Protein AF-A0A7S2MCQ6-F1 (afdb_monomer_lite)

Structure (mmCIF, N/CA/C/O backbone):
data_AF-A0A7S2MCQ6-F1
#
_entry.id   AF-A0A7S2MCQ6-F1
#
loop_
_atom_site.group_PDB
_atom_site.id
_atom_site.type_symbol
_atom_site.label_atom_id
_atom_site.label_alt_id
_atom_site.label_comp_id
_atom_site.label_asym_id
_atom_site.label_entity_id
_atom_site.label_seq_id
_atom_site.pdbx_PDB_ins_code
_atom_site.Cartn_x
_atom_site.Cartn_y
_atom_site.Cartn_z
_atom_site.occupancy
_atom_site.B_iso_or_equiv
_atom_site.auth_seq_id
_atom_site.auth_comp_id
_atom_site.auth_asym_id
_atom_site.auth_atom_id
_atom_site.pdbx_PDB_model_num
ATOM 1 N N . ASP A 1 1 ? 21.533 21.015 -17.616 1.00 40.34 1 ASP A N 1
ATOM 2 C CA . ASP A 1 1 ? 22.706 20.123 -17.769 1.00 40.34 1 ASP A CA 1
ATOM 3 C C . ASP A 1 1 ? 23.173 19.460 -16.472 1.00 40.34 1 ASP A C 1
ATOM 5 O O . ASP A 1 1 ? 24.353 19.473 -16.156 1.00 40.34 1 ASP A O 1
ATOM 9 N N . PHE A 1 2 ? 22.268 18.807 -15.730 1.00 33.88 2 PHE A N 1
ATOM 10 C CA . PHE A 1 2 ? 22.625 18.058 -14.508 1.00 33.88 2 PHE A CA 1
ATOM 11 C C . PHE A 1 2 ? 23.055 16.604 -14.799 1.00 33.88 2 PHE A C 1
ATOM 13 O O . PHE A 1 2 ? 23.592 15.917 -13.941 1.00 33.88 2 PHE A O 1
ATOM 20 N N . PHE A 1 3 ? 22.859 16.143 -16.040 1.00 37.09 3 PHE A N 1
ATOM 21 C CA . PHE A 1 3 ? 23.192 14.789 -16.499 1.00 37.09 3 PHE A CA 1
ATOM 22 C C . PHE A 1 3 ? 24.592 14.668 -17.128 1.00 37.09 3 PHE A C 1
ATOM 24 O O . PHE A 1 3 ? 24.950 13.603 -17.630 1.00 37.09 3 PHE A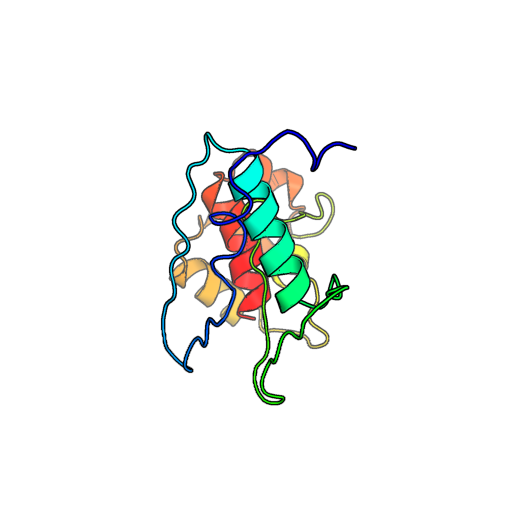 O 1
ATOM 31 N N . ALA A 1 4 ? 25.385 15.746 -17.137 1.00 35.22 4 ALA A N 1
ATOM 32 C CA . ALA A 1 4 ? 26.666 15.789 -17.844 1.00 35.22 4 ALA A CA 1
ATOM 33 C C . ALA A 1 4 ? 27.891 15.426 -16.981 1.00 35.22 4 ALA A C 1
ATOM 35 O O . ALA A 1 4 ? 28.942 15.149 -17.547 1.00 35.22 4 ALA A O 1
ATOM 36 N N . SER A 1 5 ? 27.790 15.384 -15.643 1.00 35.88 5 SER A N 1
ATOM 37 C CA . SER A 1 5 ? 28.967 15.179 -14.771 1.00 35.88 5 SER A CA 1
ATOM 38 C C . SER A 1 5 ? 29.031 13.832 -14.044 1.00 35.88 5 SER A C 1
ATOM 40 O O . SER A 1 5 ? 29.861 13.663 -13.152 1.00 35.88 5 SER A O 1
ATOM 42 N N . ALA A 1 6 ? 28.194 12.859 -14.400 1.00 38.78 6 ALA A N 1
ATOM 43 C CA . ALA A 1 6 ? 28.297 11.509 -13.858 1.00 38.78 6 ALA A CA 1
ATOM 44 C C . ALA A 1 6 ? 28.868 10.574 -14.927 1.00 38.78 6 ALA A C 1
ATOM 46 O O . ALA A 1 6 ? 28.144 10.071 -15.785 1.00 38.78 6 ALA A O 1
ATOM 47 N N . GLY A 1 7 ? 30.170 10.295 -14.841 1.00 35.59 7 GLY A N 1
ATOM 48 C CA . GLY A 1 7 ? 30.837 9.179 -15.524 1.00 35.59 7 GLY A CA 1
ATOM 49 C C . GLY A 1 7 ? 30.381 7.800 -15.020 1.00 35.59 7 GLY A C 1
ATOM 50 O O . GLY A 1 7 ? 31.206 6.924 -14.816 1.00 35.59 7 GLY A O 1
ATOM 51 N N . ARG A 1 8 ? 29.077 7.631 -14.770 1.00 44.34 8 ARG A N 1
ATOM 52 C CA . ARG A 1 8 ? 28.394 6.401 -14.338 1.00 44.34 8 ARG A CA 1
ATOM 53 C C . ARG A 1 8 ? 27.029 6.282 -15.028 1.00 44.34 8 ARG A C 1
ATOM 55 O O . ARG A 1 8 ? 26.019 5.979 -14.405 1.00 44.34 8 ARG A O 1
ATOM 62 N N . LYS A 1 9 ? 26.981 6.570 -16.335 1.00 43.31 9 LYS A N 1
ATOM 63 C CA . LYS A 1 9 ? 25.793 6.292 -17.164 1.00 43.31 9 LYS A CA 1
ATOM 64 C C . LYS A 1 9 ? 25.490 4.791 -17.263 1.00 43.31 9 LYS A C 1
ATOM 66 O O . LYS A 1 9 ? 24.351 4.438 -17.530 1.00 43.31 9 LYS A O 1
ATOM 71 N N . GLU A 1 10 ? 26.484 3.937 -17.030 1.00 41.81 10 GLU A N 1
ATOM 72 C CA . GLU A 1 10 ? 26.380 2.486 -17.220 1.00 41.81 10 GLU A CA 1
ATOM 73 C C . GLU A 1 10 ? 25.740 1.772 -16.015 1.00 41.81 10 GLU A C 1
ATOM 75 O O . GLU A 1 10 ? 24.974 0.835 -16.207 1.00 41.81 10 GLU A O 1
ATOM 80 N N . ASP A 1 11 ? 25.917 2.284 -14.792 1.00 42.72 11 ASP A N 1
ATOM 81 C CA . ASP A 1 11 ? 25.338 1.670 -13.583 1.00 42.72 11 ASP A CA 1
ATOM 82 C C . ASP A 1 11 ? 23.893 2.113 -13.301 1.00 42.72 11 ASP A C 1
ATOM 84 O O . ASP A 1 11 ? 23.190 1.498 -12.501 1.00 42.72 11 ASP A O 1
ATOM 88 N N . PHE A 1 12 ? 23.437 3.203 -13.929 1.00 45.59 12 PHE A N 1
ATOM 89 C CA . PHE A 1 12 ? 22.151 3.834 -13.607 1.00 45.59 12 PHE A CA 1
ATOM 90 C C . PHE A 1 12 ? 20.937 3.142 -14.240 1.00 45.59 12 PHE A C 1
ATOM 92 O O . PHE A 1 12 ? 19.809 3.333 -13.792 1.00 45.59 12 PHE A O 1
ATOM 99 N N . PHE A 1 13 ? 21.172 2.343 -15.280 1.00 43.44 13 PHE A N 1
ATOM 100 C CA . PHE A 1 13 ? 20.138 1.739 -16.117 1.00 43.44 13 PHE A CA 1
ATOM 101 C C . PHE A 1 13 ? 20.344 0.237 -16.319 1.00 43.44 13 PHE A C 1
ATOM 103 O O . PHE A 1 13 ? 19.850 -0.313 -17.289 1.00 43.44 13 PHE A O 1
ATOM 110 N N . ALA A 1 14 ? 20.978 -0.482 -15.389 1.00 44.12 14 ALA A N 1
ATOM 111 C CA . ALA A 1 14 ? 20.993 -1.951 -15.436 1.00 44.12 14 ALA A CA 1
ATOM 112 C C . ALA A 1 14 ? 19.602 -2.603 -15.207 1.00 44.12 14 ALA A C 1
ATOM 114 O O . ALA A 1 14 ? 19.507 -3.810 -15.026 1.00 44.12 14 ALA A O 1
ATOM 115 N N . ILE A 1 15 ? 18.512 -1.829 -15.273 1.00 48.38 15 ILE A N 1
ATOM 116 C CA . ILE A 1 15 ? 17.159 -2.313 -15.593 1.00 48.38 15 ILE A CA 1
ATOM 117 C C . ILE A 1 15 ? 16.966 -2.248 -17.127 1.00 48.38 15 ILE A C 1
ATOM 119 O O . ILE A 1 15 ? 15.950 -1.770 -17.621 1.00 48.38 15 ILE A O 1
ATOM 123 N N . LEU A 1 16 ? 17.994 -2.616 -17.901 1.00 48.88 16 LEU A N 1
ATOM 124 C CA . LEU A 1 16 ? 18.013 -2.487 -19.367 1.00 48.88 16 LEU A CA 1
ATOM 125 C C . LEU A 1 16 ? 17.462 -3.724 -20.089 1.00 48.88 16 LEU A C 1
ATOM 127 O O . LEU A 1 16 ? 17.194 -3.640 -21.280 1.00 48.88 16 LEU A O 1
ATOM 131 N N . ASP A 1 17 ? 17.240 -4.830 -19.378 1.00 55.47 17 ASP A N 1
ATOM 132 C CA . ASP A 1 17 ? 16.499 -6.000 -19.867 1.00 55.47 17 ASP A CA 1
ATOM 133 C C . ASP A 1 17 ? 16.114 -6.884 -18.666 1.00 55.47 17 ASP A C 1
ATOM 135 O O . ASP A 1 17 ? 16.693 -7.940 -18.415 1.00 55.47 17 ASP A O 1
ATOM 139 N N . ALA A 1 18 ? 15.235 -6.370 -17.802 1.00 68.00 18 ALA A N 1
ATOM 140 C CA . ALA A 1 18 ? 14.821 -7.072 -16.589 1.00 68.00 18 ALA A CA 1
ATOM 141 C C . ALA A 1 18 ? 13.399 -7.615 -16.758 1.00 68.00 18 ALA A C 1
ATOM 143 O O . ALA A 1 18 ? 12.434 -6.853 -16.791 1.00 68.00 18 ALA A O 1
ATOM 144 N N . SER A 1 19 ? 13.268 -8.939 -16.831 1.00 79.69 19 SER A N 1
ATOM 145 C CA . SER A 1 19 ? 11.989 -9.638 -16.706 1.00 79.69 19 SER A CA 1
ATOM 146 C C . SER A 1 19 ? 11.851 -10.194 -15.293 1.00 79.69 19 SER A C 1
ATOM 148 O O . SER A 1 19 ? 12.701 -10.966 -14.850 1.00 79.69 19 SER A O 1
ATOM 150 N N . ILE A 1 20 ? 10.777 -9.827 -14.599 1.00 84.38 20 ILE A N 1
ATOM 151 C CA . ILE A 1 20 ? 10.411 -10.415 -13.307 1.00 84.38 20 ILE A CA 1
ATOM 152 C C . ILE A 1 20 ? 9.294 -11.417 -13.586 1.00 84.38 20 ILE A C 1
ATOM 154 O O . ILE A 1 20 ? 8.233 -11.034 -14.083 1.00 84.38 20 ILE A O 1
ATOM 158 N N . GLU A 1 21 ? 9.534 -12.700 -13.320 1.00 86.38 21 GLU A N 1
ATOM 159 C CA . GLU A 1 21 ? 8.504 -13.719 -13.535 1.00 86.38 21 GLU A CA 1
ATOM 160 C C . GLU A 1 21 ? 7.419 -13.638 -12.453 1.00 86.38 21 GLU A C 1
ATOM 162 O O . GLU A 1 21 ? 7.663 -13.220 -11.318 1.00 86.38 21 GLU A O 1
ATOM 167 N N . LEU A 1 22 ? 6.205 -14.079 -12.789 1.00 83.88 22 LEU A N 1
ATOM 168 C CA . LEU A 1 22 ? 5.107 -14.132 -11.828 1.00 83.88 22 LEU A CA 1
ATOM 169 C C . LEU A 1 22 ? 5.486 -14.998 -10.619 1.00 83.88 22 LEU A C 1
ATOM 171 O O . LEU A 1 22 ? 5.932 -16.134 -10.762 1.00 83.88 22 LEU A O 1
ATOM 175 N N . GLY A 1 23 ? 5.284 -14.448 -9.422 1.00 84.44 23 GLY A N 1
ATOM 176 C CA . GLY A 1 23 ? 5.622 -15.104 -8.158 1.00 84.44 23 GLY A CA 1
ATOM 177 C C . GLY A 1 23 ? 7.080 -14.941 -7.720 1.00 84.44 23 GLY A C 1
ATOM 178 O O . GLY A 1 23 ? 7.409 -15.341 -6.603 1.00 84.44 23 GLY A O 1
ATOM 179 N N . GLN A 1 24 ? 7.950 -14.336 -8.535 1.00 87.62 24 GLN A N 1
ATOM 180 C CA . GLN A 1 24 ? 9.304 -14.009 -8.095 1.00 87.62 24 GLN A CA 1
ATOM 181 C C . GLN A 1 24 ? 9.311 -12.782 -7.181 1.00 87.62 24 GLN A C 1
ATOM 183 O O . GLN A 1 24 ? 8.679 -11.763 -7.457 1.00 87.62 24 GLN A O 1
ATOM 188 N N . LEU A 1 25 ? 10.095 -12.871 -6.106 1.00 86.38 25 LEU A N 1
ATOM 189 C CA . LEU 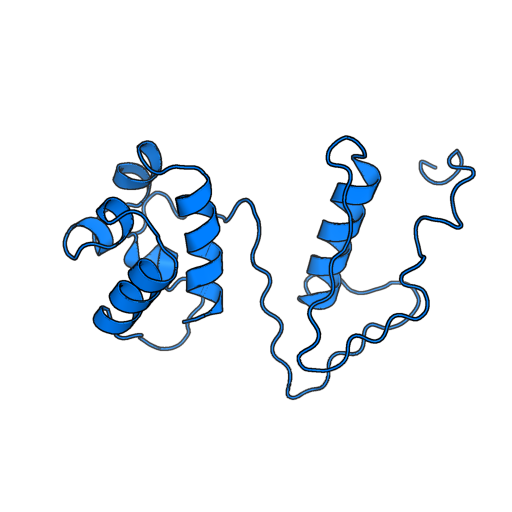A 1 25 ? 10.435 -11.727 -5.271 1.00 86.38 25 LEU A CA 1
ATOM 190 C C . LEU A 1 25 ? 11.752 -11.131 -5.767 1.00 86.38 25 LEU A C 1
ATOM 192 O O . LEU A 1 25 ? 12.799 -11.775 -5.698 1.00 86.38 25 LEU A O 1
ATOM 196 N N . TYR A 1 26 ? 11.692 -9.896 -6.258 1.00 84.44 26 TYR A N 1
ATOM 197 C CA . TYR A 1 26 ? 12.851 -9.178 -6.771 1.00 84.44 26 TYR A CA 1
ATOM 198 C C . TYR A 1 26 ? 13.232 -8.034 -5.828 1.00 84.44 26 TYR A C 1
ATOM 200 O O . TYR A 1 26 ? 12.424 -7.151 -5.545 1.00 84.44 26 TYR A O 1
ATOM 208 N N . GLY A 1 27 ? 14.465 -8.062 -5.321 1.00 83.56 27 GLY A N 1
ATOM 209 C CA . GLY A 1 27 ? 14.999 -7.038 -4.426 1.00 83.56 27 GLY A CA 1
ATOM 210 C C . GLY A 1 27 ? 15.914 -6.068 -5.165 1.00 83.56 27 GLY A C 1
ATOM 211 O O . GLY A 1 27 ? 16.868 -6.492 -5.813 1.00 83.56 27 GLY A O 1
ATOM 212 N N . LEU A 1 28 ? 15.664 -4.768 -5.017 1.00 81.88 28 LEU A N 1
ATOM 213 C CA . LEU A 1 28 ? 16.555 -3.712 -5.493 1.00 81.88 28 LEU A CA 1
ATOM 214 C C . LEU A 1 28 ? 17.405 -3.204 -4.322 1.00 81.88 28 LEU A C 1
ATOM 216 O O . LEU A 1 28 ? 16.860 -2.559 -3.425 1.00 81.88 28 LEU A O 1
ATOM 220 N N . PRO A 1 29 ? 18.719 -3.487 -4.285 1.00 77.31 29 PRO A N 1
ATOM 221 C CA . PRO A 1 29 ? 19.572 -2.990 -3.218 1.00 77.31 29 PRO A CA 1
ATOM 222 C C . PRO A 1 29 ? 19.724 -1.472 -3.340 1.00 77.31 29 PRO A C 1
ATOM 224 O O . PRO A 1 29 ? 20.260 -0.956 -4.325 1.00 77.31 29 PRO A O 1
ATOM 227 N N . VAL A 1 30 ? 19.268 -0.760 -2.314 1.00 74.50 30 VAL A N 1
ATOM 228 C CA . VAL A 1 30 ? 19.387 0.697 -2.205 1.00 74.50 30 VAL A CA 1
ATOM 229 C C . VAL A 1 30 ? 20.373 1.009 -1.108 1.00 74.50 30 VAL A C 1
ATOM 231 O O . VAL A 1 30 ? 20.268 0.481 -0.004 1.00 74.50 30 VAL A O 1
ATOM 234 N N . ASP A 1 31 ? 21.317 1.884 -1.418 1.00 76.56 31 ASP A N 1
ATOM 235 C CA . ASP A 1 31 ? 22.077 2.566 -0.388 1.00 76.56 31 ASP A CA 1
ATOM 236 C C . ASP A 1 31 ? 21.329 3.863 -0.068 1.00 76.56 31 ASP A C 1
ATOM 238 O O . ASP A 1 31 ? 21.259 4.751 -0.919 1.00 76.56 31 ASP A O 1
ATOM 242 N N . ASP A 1 32 ? 20.741 3.957 1.129 1.00 71.75 32 ASP A N 1
ATOM 243 C CA . ASP A 1 32 ? 20.002 5.144 1.587 1.00 71.75 32 ASP A CA 1
ATOM 244 C C . ASP A 1 32 ? 20.903 6.403 1.626 1.00 71.75 32 ASP A C 1
ATOM 246 O O . ASP A 1 32 ? 20.392 7.525 1.656 1.00 71.75 32 ASP A O 1
ATOM 250 N N . ALA A 1 33 ? 22.236 6.246 1.586 1.00 75.75 33 ALA A N 1
ATOM 251 C CA . ALA A 1 33 ? 23.186 7.353 1.469 1.00 75.75 33 ALA A CA 1
ATOM 252 C C . ALA A 1 33 ? 23.368 7.869 0.027 1.00 75.75 33 ALA A C 1
ATOM 254 O O . ALA A 1 33 ? 23.931 8.952 -0.160 1.00 75.75 33 ALA A O 1
ATOM 255 N N . ASP A 1 34 ? 22.905 7.131 -0.988 1.00 77.12 34 ASP A N 1
ATOM 256 C CA . ASP A 1 34 ? 22.963 7.533 -2.394 1.00 77.12 34 ASP A CA 1
ATOM 257 C C . ASP A 1 34 ? 21.600 8.097 -2.846 1.00 77.12 34 ASP A C 1
ATOM 259 O O . ASP A 1 34 ? 20.707 7.344 -3.260 1.00 77.12 34 ASP A O 1
ATOM 263 N N . PRO A 1 35 ? 21.412 9.431 -2.814 1.00 72.56 35 PRO A N 1
ATOM 264 C CA . PRO A 1 35 ? 20.128 10.051 -3.136 1.00 72.56 35 PRO A CA 1
ATOM 265 C C . PRO A 1 35 ? 19.689 9.760 -4.572 1.00 72.56 35 PRO A C 1
ATOM 267 O O . PRO A 1 35 ? 18.494 9.761 -4.866 1.00 72.56 35 PRO A O 1
ATOM 270 N N . VAL A 1 36 ? 20.632 9.486 -5.476 1.00 74.94 36 VAL A N 1
ATOM 271 C CA . VAL A 1 36 ? 20.307 9.233 -6.877 1.00 74.94 36 VAL A CA 1
ATOM 272 C C . VAL A 1 36 ? 19.652 7.852 -7.027 1.00 74.94 36 VAL A C 1
ATOM 274 O O . VAL A 1 36 ? 18.699 7.711 -7.794 1.00 74.94 36 VAL A O 1
ATOM 277 N N . LYS A 1 37 ? 20.090 6.846 -6.255 1.00 73.12 37 LYS A N 1
ATOM 278 C CA . LYS A 1 37 ? 19.465 5.509 -6.237 1.00 73.12 37 LYS A CA 1
ATOM 279 C C . LYS A 1 37 ? 18.071 5.525 -5.616 1.00 73.12 37 LYS A C 1
ATOM 281 O O . LYS A 1 37 ? 17.157 4.905 -6.160 1.00 73.12 37 LYS A O 1
ATOM 286 N N . VAL A 1 38 ? 17.889 6.278 -4.529 1.00 73.50 38 VAL A N 1
ATOM 287 C CA . VAL A 1 38 ? 16.574 6.463 -3.888 1.00 73.50 38 VAL A CA 1
ATOM 288 C C . VAL A 1 38 ? 15.574 7.083 -4.872 1.00 73.50 38 VAL A C 1
ATOM 290 O O . VAL A 1 38 ? 14.450 6.596 -5.010 1.00 73.50 38 VAL A O 1
ATOM 293 N N . ILE A 1 39 ? 15.997 8.110 -5.619 1.00 77.50 39 ILE A N 1
ATOM 294 C CA . ILE A 1 39 ? 15.177 8.728 -6.673 1.00 77.50 39 ILE A CA 1
ATOM 295 C C . ILE A 1 39 ? 14.865 7.722 -7.788 1.00 77.50 39 ILE A C 1
ATOM 297 O O . ILE A 1 39 ? 13.724 7.657 -8.244 1.00 77.50 39 ILE A O 1
ATOM 301 N N . GLY A 1 40 ? 15.847 6.919 -8.208 1.00 83.12 40 GLY A N 1
ATOM 302 C CA . GLY A 1 40 ? 15.666 5.907 -9.253 1.00 83.12 40 GLY A CA 1
ATOM 303 C C . GLY A 1 40 ? 14.548 4.910 -8.939 1.00 83.12 40 GLY A C 1
ATOM 304 O O . GLY A 1 40 ? 13.727 4.614 -9.804 1.00 83.12 40 GLY A O 1
ATOM 305 N N . ILE A 1 41 ? 14.451 4.457 -7.688 1.00 83.69 41 ILE A N 1
ATOM 306 C CA . ILE A 1 41 ? 13.406 3.512 -7.265 1.00 83.69 41 ILE A CA 1
ATOM 307 C C . ILE A 1 41 ? 12.036 4.166 -7.198 1.00 83.69 41 ILE A C 1
ATOM 309 O O . ILE A 1 41 ? 11.061 3.566 -7.641 1.00 83.69 41 ILE A O 1
ATOM 313 N N . SER A 1 42 ? 11.951 5.407 -6.717 1.00 82.94 42 SER A N 1
ATOM 314 C CA . SER A 1 42 ? 10.686 6.144 -6.768 1.00 82.94 42 SER A CA 1
ATOM 315 C C . SER A 1 42 ? 10.200 6.305 -8.211 1.00 82.94 42 SER A C 1
ATOM 317 O O . SER A 1 42 ? 9.019 6.109 -8.472 1.00 82.94 42 SER A O 1
ATOM 319 N N . ILE A 1 43 ? 11.100 6.609 -9.154 1.00 86.94 43 ILE A N 1
ATOM 320 C CA . ILE A 1 43 ? 10.755 6.703 -10.580 1.00 86.94 43 ILE A CA 1
ATOM 321 C C . ILE A 1 43 ? 10.300 5.346 -11.124 1.00 86.94 43 ILE A C 1
ATOM 323 O O . ILE A 1 43 ? 9.336 5.299 -11.882 1.00 86.94 43 ILE A O 1
ATOM 327 N N . LEU A 1 44 ? 10.960 4.249 -10.745 1.00 87.12 44 LEU A N 1
ATOM 328 C CA . LEU A 1 44 ? 10.552 2.909 -11.161 1.00 87.12 44 LEU A CA 1
ATOM 329 C C . LEU A 1 44 ? 9.144 2.566 -10.658 1.00 87.12 44 LEU A C 1
ATOM 331 O O . LEU A 1 44 ? 8.325 2.098 -11.444 1.00 87.12 44 LEU A O 1
ATOM 335 N N . CYS A 1 45 ? 8.841 2.836 -9.387 1.00 88.69 45 CYS A N 1
ATOM 336 C CA . CYS A 1 45 ? 7.499 2.646 -8.836 1.00 88.69 45 CYS A CA 1
ATOM 337 C C . CYS A 1 45 ? 6.458 3.498 -9.573 1.00 88.69 45 CYS A C 1
ATOM 339 O O . CYS A 1 45 ? 5.386 2.993 -9.893 1.00 88.69 45 CYS A O 1
ATOM 341 N N . ASP A 1 46 ? 6.784 4.754 -9.898 1.00 89.69 46 ASP A N 1
ATOM 342 C CA . ASP A 1 46 ? 5.900 5.632 -10.670 1.00 89.69 46 ASP A CA 1
ATOM 343 C C . ASP A 1 46 ? 5.656 5.098 -12.093 1.00 89.69 46 ASP A C 1
ATOM 345 O O . ASP A 1 46 ? 4.542 5.199 -12.605 1.00 89.69 46 ASP A O 1
ATOM 349 N N . LEU A 1 47 ? 6.679 4.530 -12.740 1.00 90.50 47 LEU A N 1
ATOM 350 C CA . LEU A 1 47 ? 6.554 3.908 -14.062 1.00 90.50 47 LEU A CA 1
ATOM 351 C C . LEU A 1 47 ? 5.694 2.639 -14.007 1.00 90.50 47 LEU A C 1
ATOM 353 O O . LEU A 1 47 ? 4.804 2.470 -14.836 1.00 90.50 47 LEU A O 1
ATOM 357 N N . LEU A 1 48 ? 5.934 1.763 -13.026 1.00 90.62 48 LEU A N 1
ATOM 358 C CA . LEU A 1 48 ? 5.167 0.526 -12.842 1.00 90.62 48 LEU A CA 1
ATOM 359 C C . LEU A 1 48 ? 3.707 0.812 -12.468 1.00 90.62 48 LEU A C 1
ATOM 361 O O . LEU A 1 48 ? 2.804 0.162 -12.982 1.00 90.62 48 LEU A O 1
ATOM 365 N N . GLY A 1 49 ? 3.469 1.803 -11.608 1.00 89.81 49 GLY A N 1
ATOM 366 C CA . GLY A 1 49 ? 2.129 2.238 -11.213 1.00 89.81 49 GLY A CA 1
ATOM 367 C C . GLY A 1 49 ? 1.411 3.098 -12.259 1.00 89.81 49 GLY A C 1
ATOM 368 O O . GLY A 1 49 ? 0.299 3.549 -12.003 1.00 89.81 49 GLY A O 1
ATOM 369 N N . GLY A 1 50 ? 2.035 3.378 -13.410 1.00 89.75 50 GLY A N 1
ATOM 370 C CA . GLY A 1 50 ? 1.439 4.192 -14.475 1.00 89.75 50 GLY A CA 1
ATOM 371 C C . GLY A 1 50 ? 1.285 5.682 -14.141 1.00 89.75 50 GLY A C 1
ATOM 372 O O . GLY A 1 50 ? 0.594 6.402 -14.858 1.00 89.75 50 GLY A O 1
ATOM 373 N N . LEU A 1 51 ? 1.935 6.170 -13.079 1.00 89.38 51 LEU A N 1
ATOM 374 C CA . LEU A 1 51 ? 1.980 7.593 -12.719 1.00 89.38 51 LEU A CA 1
ATOM 375 C C . LEU A 1 51 ? 2.937 8.386 -13.620 1.00 89.38 51 LEU A C 1
ATOM 377 O O . LEU A 1 51 ? 2.834 9.611 -13.727 1.00 89.38 51 LEU A O 1
ATOM 381 N N . ARG A 1 52 ? 3.882 7.698 -14.270 1.00 90.69 52 ARG A N 1
ATOM 382 C CA . ARG A 1 52 ? 4.791 8.260 -15.275 1.00 90.69 52 ARG A CA 1
ATOM 383 C C . ARG A 1 52 ? 4.869 7.362 -16.499 1.00 90.69 52 ARG A C 1
ATOM 385 O O . ARG A 1 52 ? 4.708 6.151 -16.407 1.00 90.69 52 ARG A O 1
ATOM 392 N N . PHE A 1 53 ? 5.215 7.968 -17.632 1.00 88.81 53 PHE A N 1
ATOM 393 C CA . PHE A 1 53 ? 5.454 7.266 -18.891 1.00 88.81 53 PHE A CA 1
ATOM 394 C C . PHE A 1 53 ? 6.921 7.401 -19.314 1.00 88.81 53 PHE A C 1
ATOM 396 O O . PHE A 1 53 ? 7.495 8.489 -19.173 1.00 88.81 53 PHE A O 1
ATOM 403 N N . PRO A 1 54 ? 7.549 6.328 -19.827 1.00 88.31 54 PRO A N 1
ATOM 404 C CA . PRO A 1 54 ? 8.920 6.398 -20.309 1.00 88.31 54 PRO A CA 1
ATOM 405 C C . PRO A 1 54 ? 8.998 7.240 -21.590 1.00 88.31 54 PRO A C 1
ATOM 407 O O . PRO A 1 54 ? 8.159 7.124 -22.479 1.00 88.31 54 PRO A O 1
ATOM 410 N N . LEU A 1 55 ? 10.039 8.072 -21.707 1.00 88.19 55 LEU A N 1
ATOM 411 C CA . LEU A 1 55 ? 10.341 8.800 -22.950 1.00 88.19 55 LEU A CA 1
ATOM 412 C C . LEU A 1 55 ? 11.019 7.899 -23.998 1.00 88.19 55 LEU A C 1
ATOM 414 O O . LEU A 1 55 ? 10.898 8.138 -25.198 1.00 88.19 55 LEU A O 1
ATOM 418 N N . HIS A 1 56 ? 11.738 6.870 -23.540 1.00 85.50 56 HIS A N 1
ATOM 419 C CA . HIS A 1 56 ? 12.436 5.881 -24.358 1.00 85.50 56 HIS A CA 1
ATOM 420 C C . HIS A 1 56 ? 12.246 4.486 -23.753 1.00 85.50 56 HIS A C 1
ATOM 422 O O . HIS A 1 56 ? 12.285 4.340 -22.532 1.00 85.50 56 HIS A O 1
ATOM 428 N N . GLY A 1 57 ? 12.091 3.467 -24.603 1.00 85.31 57 GLY A N 1
ATOM 429 C CA . GLY A 1 57 ? 11.789 2.100 -24.169 1.00 85.31 57 GLY A CA 1
ATOM 430 C C . GLY A 1 57 ? 10.311 1.898 -23.833 1.00 85.31 57 GLY A C 1
ATOM 431 O O . GLY A 1 57 ? 9.476 2.761 -24.106 1.00 85.31 57 GLY A O 1
ATOM 432 N N . VAL A 1 58 ? 9.984 0.732 -23.274 1.00 87.00 58 VAL A N 1
ATOM 433 C CA . VAL A 1 58 ? 8.612 0.374 -22.892 1.00 87.00 58 VAL A CA 1
ATOM 434 C C . VAL A 1 58 ? 8.634 -0.362 -21.553 1.00 87.00 58 VAL A C 1
ATOM 436 O O . VAL A 1 58 ? 9.574 -1.099 -21.268 1.00 87.00 58 VAL A O 1
ATOM 439 N N . VAL A 1 59 ? 7.581 -0.191 -20.755 1.00 88.88 59 VAL A N 1
ATOM 440 C CA . VAL A 1 59 ? 7.307 -1.019 -19.574 1.00 88.88 59 VAL A CA 1
ATOM 441 C C . VAL A 1 59 ? 6.117 -1.906 -19.920 1.00 88.88 59 VAL A C 1
ATOM 443 O O . VAL A 1 59 ? 5.062 -1.394 -20.293 1.00 88.88 59 VAL A O 1
ATOM 446 N N . LEU A 1 60 ? 6.295 -3.227 -19.853 1.00 90.06 60 LEU A N 1
ATOM 447 C CA . LEU A 1 60 ? 5.237 -4.197 -20.139 1.00 90.06 60 LEU A CA 1
ATOM 448 C C . LEU A 1 60 ? 4.728 -4.802 -18.837 1.00 90.06 60 LEU A C 1
ATOM 450 O O . LEU A 1 60 ? 5.486 -5.425 -18.098 1.00 90.06 60 LEU A O 1
ATOM 454 N N . ILE A 1 61 ? 3.431 -4.650 -18.598 1.00 89.94 61 ILE A N 1
ATOM 455 C CA . ILE A 1 61 ? 2.721 -5.257 -17.475 1.00 89.94 61 ILE A CA 1
ATOM 456 C C . ILE A 1 61 ? 1.615 -6.111 -18.092 1.00 89.94 61 ILE A C 1
ATOM 458 O O . ILE A 1 61 ? 0.817 -5.580 -18.871 1.00 89.94 61 ILE A O 1
ATOM 462 N N . PRO A 1 62 ? 1.584 -7.433 -17.844 1.00 88.69 62 PRO A N 1
ATOM 463 C CA . PRO A 1 62 ? 0.542 -8.280 -18.402 1.00 88.69 62 PRO A CA 1
ATOM 464 C C . PRO A 1 62 ? -0.848 -7.771 -17.990 1.00 88.69 62 PRO A C 1
ATOM 466 O O . PRO A 1 62 ? -1.029 -7.370 -16.844 1.00 88.69 62 PRO A O 1
ATOM 469 N N . PRO A 1 63 ? -1.859 -7.829 -18.873 1.00 88.00 63 PRO A N 1
ATOM 470 C CA . PRO A 1 63 ? -3.160 -7.192 -18.636 1.00 88.00 63 PRO A CA 1
ATOM 471 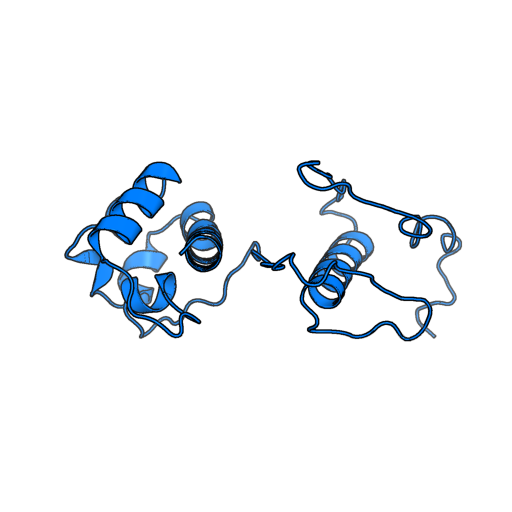C C . PRO A 1 63 ? -3.954 -7.787 -17.463 1.00 88.00 63 PRO A C 1
ATOM 473 O O . PRO A 1 63 ? -4.933 -7.200 -17.027 1.00 88.00 63 PRO A O 1
ATOM 476 N N . HIS A 1 64 ? -3.560 -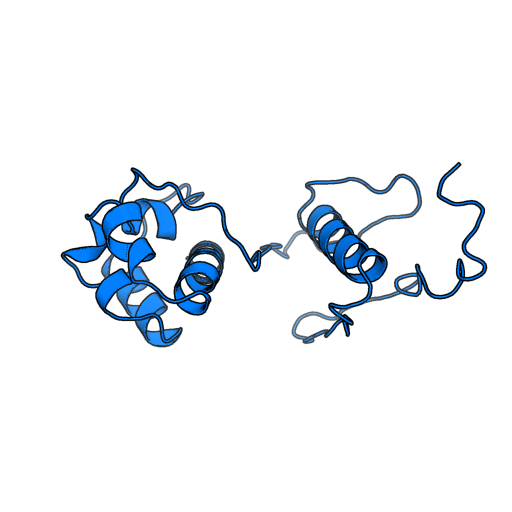8.965 -16.976 1.00 88.81 64 HIS A N 1
ATOM 477 C CA . HIS A 1 64 ? -4.166 -9.639 -15.827 1.00 88.81 64 HIS A CA 1
ATOM 478 C C . HIS A 1 64 ? -3.427 -9.358 -14.509 1.00 88.81 64 HIS A C 1
ATOM 480 O O . HIS A 1 64 ? -3.791 -9.920 -13.478 1.00 88.81 64 HIS A O 1
ATOM 486 N N . VAL A 1 65 ? -2.360 -8.556 -14.540 1.00 89.38 65 VAL A N 1
ATOM 487 C CA . VAL A 1 65 ? -1.561 -8.207 -13.364 1.00 89.38 65 VAL A CA 1
ATOM 488 C C . VAL A 1 65 ? -1.967 -6.822 -12.890 1.00 89.38 65 VAL A C 1
ATOM 490 O O . VAL A 1 65 ? -1.840 -5.844 -13.623 1.00 89.38 65 VAL A O 1
ATOM 493 N N . ASN A 1 66 ? -2.396 -6.746 -11.635 1.00 87.69 66 ASN A N 1
ATOM 494 C CA . ASN A 1 66 ? -2.609 -5.481 -10.949 1.00 87.69 66 ASN A CA 1
ATOM 495 C C . ASN A 1 66 ? -1.315 -5.062 -10.257 1.00 87.69 66 ASN A C 1
ATOM 497 O O . ASN A 1 66 ? -0.666 -5.867 -9.586 1.00 87.69 66 ASN A O 1
ATOM 501 N N . VAL A 1 67 ? -0.945 -3.796 -10.418 1.00 89.94 67 VAL A N 1
ATOM 502 C CA . VAL A 1 67 ? 0.243 -3.224 -9.785 1.00 89.94 67 VAL A CA 1
ATOM 503 C C . VAL A 1 67 ? -0.209 -2.345 -8.639 1.00 89.94 67 VAL A C 1
ATOM 505 O O . VAL A 1 67 ? -0.915 -1.361 -8.842 1.00 89.94 67 VAL A O 1
ATOM 508 N N . MET A 1 68 ? 0.234 -2.687 -7.437 1.00 90.12 68 MET A N 1
ATOM 509 C CA . MET A 1 68 ? -0.009 -1.899 -6.238 1.00 90.12 68 MET A CA 1
ATOM 510 C C . MET A 1 68 ? 1.322 -1.374 -5.716 1.00 90.12 68 MET A C 1
ATOM 512 O O . MET A 1 68 ? 2.265 -2.132 -5.489 1.00 90.12 68 MET A O 1
ATOM 516 N N . VAL A 1 69 ? 1.401 -0.058 -5.534 1.00 89.44 69 VAL A N 1
ATOM 517 C CA . VAL A 1 69 ? 2.592 0.608 -5.004 1.00 89.44 69 VAL A CA 1
ATOM 518 C C . VAL A 1 69 ? 2.356 0.922 -3.533 1.00 89.44 69 VAL A C 1
ATOM 520 O O . VAL A 1 69 ? 1.468 1.698 -3.191 1.00 89.44 69 VAL A O 1
ATOM 523 N N . VAL A 1 70 ? 3.182 0.341 -2.664 1.00 89.69 70 VAL A N 1
ATOM 524 C CA . VAL A 1 70 ? 3.136 0.556 -1.211 1.00 89.69 70 VAL A CA 1
ATOM 525 C C . VAL A 1 70 ? 4.270 1.510 -0.816 1.00 89.69 70 VAL A C 1
ATOM 527 O O . VAL A 1 70 ? 5.418 1.078 -0.681 1.00 89.69 70 VAL A O 1
ATOM 530 N N . PRO A 1 71 ? 4.012 2.823 -0.663 1.00 85.25 71 PRO A N 1
ATOM 531 C CA . PRO A 1 71 ? 5.050 3.778 -0.293 1.00 85.25 71 PRO A CA 1
ATOM 532 C C . PRO A 1 71 ? 5.483 3.608 1.167 1.00 85.25 71 PRO A C 1
ATOM 534 O O . PRO A 1 71 ? 4.663 3.389 2.055 1.00 85.25 71 PRO A O 1
ATOM 537 N N . ARG A 1 72 ? 6.775 3.833 1.436 1.00 81.25 72 ARG A N 1
ATOM 538 C CA . ARG A 1 72 ? 7.336 3.861 2.803 1.00 81.25 72 ARG A CA 1
ATOM 539 C C . ARG A 1 72 ? 6.689 4.937 3.684 1.00 81.25 72 ARG A C 1
ATOM 541 O O . ARG A 1 72 ? 6.523 4.736 4.877 1.00 81.25 72 ARG A O 1
ATOM 548 N N . ASN A 1 73 ? 6.333 6.078 3.095 1.00 84.88 73 ASN A N 1
ATOM 549 C CA . ASN A 1 73 ? 5.663 7.183 3.777 1.00 84.88 73 ASN A CA 1
ATOM 550 C C . ASN A 1 73 ? 4.301 7.425 3.117 1.00 84.88 73 ASN A C 1
ATOM 552 O O . ASN A 1 73 ? 4.217 8.228 2.185 1.00 84.88 73 ASN A O 1
ATOM 556 N N . PRO A 1 74 ? 3.243 6.718 3.539 1.00 88.69 74 PRO A N 1
ATOM 557 C CA . PRO A 1 74 ? 1.931 6.931 2.959 1.00 88.69 74 PRO A CA 1
ATOM 558 C C . PRO A 1 74 ? 1.351 8.286 3.341 1.00 88.69 74 PRO A C 1
ATOM 560 O O . PRO A 1 74 ? 1.510 8.762 4.465 1.00 88.69 74 PRO A O 1
ATOM 563 N N . GLY A 1 75 ? 0.610 8.873 2.401 1.00 88.56 75 GLY A N 1
ATOM 564 C CA . GLY A 1 75 ? -0.268 9.997 2.690 1.00 88.56 75 GLY A CA 1
ATOM 565 C C . GLY A 1 75 ? -1.369 9.554 3.652 1.00 88.56 75 GLY A C 1
ATOM 566 O O . GLY A 1 75 ? -2.144 8.645 3.343 1.00 88.56 75 GLY A O 1
ATOM 567 N N . ILE A 1 76 ? -1.416 10.185 4.819 1.00 91.12 76 ILE A N 1
ATOM 568 C CA . ILE A 1 76 ? -2.447 9.974 5.829 1.00 91.12 76 ILE A CA 1
ATOM 569 C C . ILE A 1 76 ? -3.404 11.160 5.785 1.00 91.12 76 ILE A C 1
ATOM 571 O O . ILE A 1 76 ? -2.988 12.315 5.868 1.00 91.12 76 ILE A O 1
ATOM 575 N N . LEU A 1 77 ? -4.693 10.864 5.694 1.00 92.38 77 LEU A N 1
ATOM 576 C CA . LEU A 1 77 ? -5.763 11.841 5.800 1.00 92.38 77 LEU A CA 1
ATOM 577 C C . LEU A 1 77 ? -6.025 12.098 7.287 1.00 92.38 77 LEU A C 1
ATOM 579 O O . LEU A 1 77 ? -6.794 11.385 7.923 1.00 92.38 77 LEU A O 1
ATOM 583 N N . GLU A 1 78 ? -5.348 13.096 7.853 1.00 91.31 78 GLU A N 1
ATOM 584 C CA . GLU A 1 78 ? -5.305 13.356 9.303 1.00 91.31 78 GLU A CA 1
ATOM 585 C C . GLU A 1 78 ? -6.675 13.499 9.978 1.00 91.31 78 GLU A C 1
ATOM 587 O O . GLU A 1 78 ? -6.842 13.093 11.128 1.00 91.31 78 GLU A O 1
ATOM 592 N N . MET A 1 79 ? -7.632 14.095 9.268 1.00 92.75 79 MET A N 1
ATOM 593 C CA . MET A 1 79 ? -8.982 14.360 9.772 1.00 92.75 79 MET A CA 1
ATOM 594 C C . MET A 1 79 ? -9.963 13.228 9.464 1.00 92.75 79 MET A C 1
ATOM 596 O O . MET A 1 79 ? -11.032 13.185 10.068 1.00 92.75 79 MET A O 1
ATOM 600 N N . ALA A 1 80 ? -9.606 12.335 8.539 1.00 93.94 80 ALA A N 1
ATOM 601 C CA . ALA A 1 80 ? -10.403 11.161 8.228 1.00 93.94 80 ALA A CA 1
ATOM 602 C C . ALA A 1 80 ? -10.196 10.094 9.305 1.00 93.94 80 ALA A C 1
ATOM 604 O O . ALA A 1 80 ? -9.170 10.059 10.000 1.00 93.94 80 ALA A O 1
ATOM 605 N N . SER A 1 81 ? -11.182 9.221 9.433 1.00 94.50 81 SER A N 1
ATOM 606 C CA . SER A 1 81 ? -11.114 8.062 10.310 1.00 94.50 81 SER A CA 1
ATOM 607 C C . SER A 1 81 ? -9.980 7.114 9.897 1.00 94.50 81 SER A C 1
ATOM 609 O O . SER A 1 81 ? -9.491 7.141 8.759 1.00 94.50 81 SER A O 1
ATOM 611 N N . MET A 1 82 ? -9.526 6.266 10.821 1.00 93.50 82 MET A N 1
ATOM 612 C CA . MET A 1 82 ? -8.561 5.223 10.470 1.00 93.50 82 MET A CA 1
ATOM 613 C C . MET A 1 82 ? -9.140 4.230 9.470 1.00 93.50 82 MET A C 1
ATOM 615 O O . MET A 1 82 ? -8.411 3.814 8.577 1.00 93.50 82 MET A O 1
ATOM 619 N N . LEU A 1 83 ? -10.431 3.914 9.563 1.00 94.62 83 LEU A N 1
ATOM 620 C CA . LEU A 1 83 ? -11.118 3.070 8.593 1.00 94.62 83 LEU A CA 1
ATOM 621 C C . LEU A 1 83 ? -11.033 3.671 7.187 1.00 94.62 83 LEU A C 1
ATOM 623 O O . LEU A 1 83 ? -10.499 3.019 6.300 1.00 94.62 83 LEU A O 1
ATOM 627 N N . GLU A 1 84 ? -11.428 4.937 7.010 1.00 93.56 84 GLU A N 1
ATOM 628 C CA . GLU A 1 84 ? -11.313 5.643 5.722 1.00 93.56 84 GLU A CA 1
ATOM 629 C C . GLU A 1 84 ? -9.868 5.711 5.230 1.00 93.56 84 GLU A C 1
ATOM 631 O O . GLU A 1 84 ? -9.605 5.623 4.033 1.00 93.56 84 GLU A O 1
ATOM 636 N N . ASN A 1 85 ? -8.904 5.861 6.142 1.00 93.56 85 ASN A N 1
ATOM 637 C CA . ASN A 1 85 ? -7.502 5.790 5.768 1.00 93.56 85 ASN A CA 1
ATOM 638 C C . ASN A 1 85 ? -7.111 4.390 5.299 1.00 93.56 85 ASN A C 1
ATOM 640 O O . ASN A 1 85 ? -6.326 4.312 4.369 1.00 93.56 85 ASN A O 1
ATOM 644 N N . LEU A 1 86 ? -7.588 3.312 5.913 1.00 93.44 86 LEU A N 1
ATOM 645 C CA . LEU A 1 86 ? -7.235 1.937 5.543 1.00 93.44 86 LEU A CA 1
ATOM 646 C C . LEU A 1 86 ? -7.936 1.489 4.252 1.00 93.44 86 LEU A C 1
ATOM 648 O O . LEU A 1 86 ? -7.346 0.732 3.490 1.00 93.44 86 LEU A O 1
ATOM 652 N N . THR A 1 87 ? -9.133 2.009 3.976 1.00 93.88 87 THR A N 1
ATOM 653 C CA . THR A 1 87 ? -9.950 1.688 2.790 1.00 93.88 87 THR A CA 1
ATOM 654 C C . THR A 1 87 ? -9.856 2.731 1.675 1.00 93.88 87 THR A C 1
ATOM 656 O O . THR A 1 87 ? -10.606 2.686 0.700 1.00 93.88 87 THR A O 1
ATOM 659 N N . CYS A 1 88 ? -8.961 3.712 1.809 1.00 90.88 88 CYS A N 1
ATOM 660 C CA . CYS A 1 88 ? -8.831 4.801 0.848 1.00 90.88 88 CYS A CA 1
ATOM 661 C C . CYS A 1 88 ? -8.492 4.265 -0.551 1.00 90.88 88 CYS A C 1
ATOM 663 O O . CYS A 1 88 ? -7.433 3.671 -0.743 1.00 90.88 88 CYS A O 1
ATOM 665 N N . GLY A 1 89 ? -9.340 4.580 -1.534 1.00 86.38 89 GLY A N 1
ATOM 666 C CA . GLY A 1 89 ? -9.164 4.168 -2.930 1.00 86.38 89 GLY A CA 1
ATOM 667 C C . GLY A 1 89 ? -9.974 2.937 -3.337 1.00 86.38 89 GLY A C 1
ATOM 668 O O . GLY A 1 89 ? -9.943 2.582 -4.511 1.00 86.38 89 GLY A O 1
ATOM 669 N N . LEU A 1 90 ? -10.718 2.324 -2.411 1.00 87.88 90 LEU A N 1
ATOM 670 C CA . LEU A 1 90 ? -11.666 1.260 -2.735 1.00 87.88 90 LEU A CA 1
ATOM 671 C C . LEU A 1 90 ? -12.956 1.834 -3.325 1.00 87.88 90 LEU A C 1
ATOM 673 O O . LEU A 1 90 ? -13.511 2.805 -2.808 1.00 87.88 90 LEU A O 1
ATOM 677 N N . GLU A 1 91 ? -13.438 1.215 -4.402 1.00 82.44 91 GLU A N 1
ATOM 678 C CA . GLU A 1 91 ? -14.743 1.531 -5.000 1.00 82.44 91 GLU A CA 1
ATOM 679 C C . GLU A 1 91 ? -15.896 0.838 -4.258 1.00 82.44 91 GLU A C 1
ATOM 681 O O . GLU A 1 91 ? -17.015 1.354 -4.223 1.00 82.44 91 GLU A O 1
ATOM 686 N N . GLU A 1 92 ? -15.619 -0.310 -3.635 1.00 84.50 92 GLU A N 1
ATOM 687 C CA . GLU A 1 92 ? -16.595 -1.131 -2.922 1.00 84.50 92 GLU A CA 1
ATOM 688 C C . GLU A 1 92 ? -16.368 -1.098 -1.407 1.00 84.50 92 GLU A C 1
ATOM 690 O O . GLU A 1 92 ? -15.256 -0.898 -0.913 1.00 84.50 92 GLU A O 1
ATOM 695 N N . ALA A 1 93 ? -17.450 -1.294 -0.652 1.00 82.62 93 ALA A N 1
ATOM 696 C CA . ALA A 1 93 ? -17.371 -1.399 0.797 1.00 82.62 93 ALA A CA 1
ATOM 697 C C . ALA A 1 93 ? -16.700 -2.723 1.196 1.00 82.62 93 ALA A C 1
ATOM 699 O O . ALA A 1 93 ? -17.087 -3.786 0.717 1.00 82.62 93 ALA A O 1
ATOM 700 N N . CYS A 1 94 ? -15.737 -2.649 2.113 1.00 86.81 94 CYS A N 1
ATOM 701 C CA . CYS A 1 94 ? -15.093 -3.812 2.716 1.00 86.81 94 CYS A CA 1
ATOM 702 C C . CYS A 1 94 ? -15.664 -4.072 4.118 1.00 86.81 94 CYS A C 1
ATOM 704 O O . CYS A 1 94 ? -16.047 -3.130 4.817 1.00 86.81 94 CYS A O 1
ATOM 706 N N . ASP A 1 95 ? -15.714 -5.341 4.527 1.00 91.56 95 ASP A N 1
ATOM 707 C CA . ASP A 1 95 ? -16.084 -5.712 5.891 1.00 91.56 95 ASP A CA 1
ATOM 708 C C . ASP A 1 95 ? -15.005 -5.242 6.882 1.00 91.56 95 ASP A C 1
ATOM 710 O O . ASP A 1 95 ? -13.816 -5.549 6.768 1.00 91.56 95 ASP A O 1
ATOM 714 N N . GLU A 1 96 ? -15.437 -4.512 7.905 1.00 93.00 96 GLU A N 1
ATOM 715 C CA . GLU A 1 96 ? -14.588 -4.038 8.996 1.00 93.00 96 GLU A CA 1
ATOM 716 C C . GLU A 1 96 ? -13.869 -5.201 9.693 1.00 93.00 96 GLU A C 1
ATOM 718 O O . GLU A 1 96 ? -12.715 -5.060 10.109 1.00 93.00 96 GLU A O 1
ATOM 723 N N . ALA A 1 97 ? -14.525 -6.362 9.804 1.00 93.12 97 ALA A N 1
ATOM 724 C CA . ALA A 1 97 ? -13.937 -7.548 10.419 1.00 93.12 97 ALA A CA 1
ATOM 725 C C . ALA A 1 97 ? -12.707 -8.053 9.647 1.00 93.12 97 ALA A C 1
ATOM 727 O O . ALA A 1 97 ? -11.712 -8.445 10.270 1.00 93.12 97 ALA A O 1
ATOM 728 N N . ASP A 1 98 ? -12.744 -7.982 8.316 1.00 93.12 98 ASP A N 1
ATOM 729 C CA . ASP A 1 98 ? -11.641 -8.396 7.447 1.00 93.12 98 ASP A CA 1
ATOM 730 C C . ASP A 1 98 ? -10.464 -7.422 7.554 1.00 93.12 98 ASP A C 1
ATOM 732 O O . ASP A 1 98 ? -9.313 -7.849 7.687 1.00 93.12 98 ASP A O 1
ATOM 736 N N . ILE A 1 99 ? -10.740 -6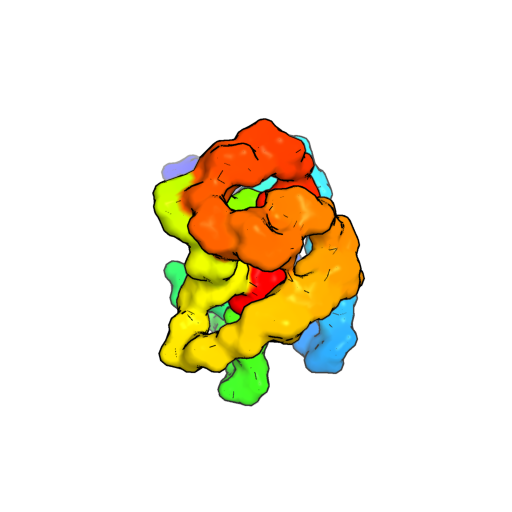.116 7.620 1.00 94.12 99 ILE A N 1
ATOM 737 C CA . ILE A 1 99 ? -9.712 -5.083 7.828 1.00 94.12 99 ILE A CA 1
ATOM 738 C C . ILE A 1 99 ? -9.007 -5.292 9.172 1.00 94.12 99 ILE A C 1
ATOM 740 O O . ILE A 1 99 ? -7.776 -5.283 9.244 1.00 94.12 99 ILE A O 1
ATOM 744 N N . VAL A 1 100 ? -9.767 -5.538 10.242 1.00 95.00 100 VAL A N 1
ATOM 745 C CA . VAL A 1 100 ? -9.219 -5.836 11.575 1.00 95.00 100 VAL A CA 1
ATOM 746 C C . VAL A 1 100 ? -8.350 -7.093 11.545 1.00 95.00 100 VAL A C 1
ATOM 748 O O . VAL A 1 100 ? -7.252 -7.104 12.116 1.00 95.00 100 VAL A O 1
ATOM 751 N N . ALA A 1 101 ? -8.822 -8.154 10.886 1.00 94.56 101 ALA A N 1
ATOM 752 C CA . ALA A 1 101 ? -8.078 -9.400 10.749 1.00 94.56 101 ALA A CA 1
ATOM 753 C C . ALA A 1 101 ? -6.763 -9.190 9.982 1.00 94.56 101 ALA A C 1
ATOM 755 O O . ALA A 1 101 ? -5.719 -9.690 10.414 1.00 94.56 101 ALA A O 1
ATOM 756 N N . LEU A 1 102 ? -6.791 -8.396 8.911 1.00 95.00 102 LEU A N 1
ATOM 757 C CA . LEU A 1 102 ? -5.622 -8.056 8.107 1.00 95.00 102 LEU A CA 1
ATOM 758 C C . LEU A 1 102 ? -4.613 -7.204 8.889 1.00 95.00 102 LEU A C 1
ATOM 760 O O . LEU A 1 102 ? -3.436 -7.563 8.954 1.00 95.00 102 LEU A O 1
ATOM 764 N N . CYS A 1 103 ? -5.053 -6.133 9.560 1.00 94.88 103 CYS A N 1
ATOM 765 C CA . CYS A 1 103 ? -4.188 -5.313 10.417 1.00 94.88 103 CYS A CA 1
ATOM 766 C C . CYS A 1 103 ? -3.491 -6.158 11.492 1.00 94.88 103 CYS A C 1
ATOM 768 O O . CYS A 1 103 ? -2.295 -5.992 11.749 1.00 94.88 103 CYS A O 1
ATOM 770 N N . LYS A 1 104 ? -4.220 -7.109 12.090 1.00 94.88 104 LYS A N 1
ATOM 771 C CA . LYS A 1 104 ? -3.666 -8.055 13.061 1.00 94.88 104 LYS A CA 1
ATOM 772 C C . LYS A 1 104 ? -2.646 -9.005 12.427 1.00 94.88 104 LYS A C 1
ATOM 774 O O . LYS A 1 104 ? -1.593 -9.226 13.021 1.00 94.88 104 LYS A O 1
ATOM 779 N N . ALA A 1 105 ? -2.935 -9.555 11.248 1.00 96.12 105 ALA A N 1
ATOM 780 C CA . ALA A 1 105 ? -2.034 -10.462 10.534 1.00 96.12 105 ALA A CA 1
ATOM 781 C C . ALA A 1 105 ? -0.719 -9.778 10.121 1.00 96.12 105 ALA A C 1
ATOM 783 O O . ALA A 1 105 ? 0.341 -10.399 10.175 1.00 96.12 105 ALA A O 1
ATOM 784 N N . LEU A 1 106 ? -0.779 -8.489 9.779 1.00 94.19 106 LEU A N 1
ATOM 785 C CA . LEU A 1 106 ? 0.383 -7.667 9.436 1.00 94.19 106 LEU A CA 1
ATOM 786 C C . LEU A 1 106 ? 1.178 -7.176 10.658 1.00 94.19 106 LEU A C 1
ATOM 788 O O . LEU A 1 106 ? 2.231 -6.561 10.496 1.00 94.19 106 LEU A O 1
ATOM 792 N N . GLY A 1 107 ? 0.696 -7.441 11.876 1.00 93.69 107 GLY A N 1
ATOM 793 C CA . GLY A 1 107 ? 1.371 -7.032 13.107 1.00 93.69 107 GLY A CA 1
ATOM 794 C C . GLY A 1 107 ? 1.264 -5.537 13.405 1.00 93.69 107 GLY A C 1
ATOM 795 O O . GLY A 1 107 ? 2.126 -4.998 14.098 1.00 93.69 107 GLY A O 1
ATOM 796 N N . MET A 1 108 ? 0.222 -4.867 12.901 1.00 92.69 108 MET A N 1
ATOM 797 C CA . MET A 1 108 ? -0.066 -3.482 13.269 1.00 92.69 108 MET A CA 1
ATOM 798 C C . MET A 1 108 ? -0.357 -3.385 14.776 1.00 92.69 108 MET A C 1
ATOM 800 O O . MET A 1 108 ? -0.800 -4.351 15.409 1.00 92.69 108 MET A O 1
ATOM 804 N N . SER A 1 109 ? -0.129 -2.222 15.380 1.00 91.19 109 SER A N 1
ATOM 805 C CA . SER A 1 109 ? -0.487 -1.973 16.779 1.00 91.19 109 SER A CA 1
ATOM 806 C C . SER A 1 109 ? -2.010 -1.929 16.962 1.00 91.19 109 SER A C 1
ATOM 808 O O . SER A 1 109 ? -2.708 -1.226 16.232 1.00 91.19 109 SER A O 1
ATOM 810 N N . SER A 1 110 ? -2.546 -2.605 17.985 1.00 90.19 110 SER A N 1
ATOM 811 C CA . SER A 1 110 ? -3.999 -2.663 18.255 1.00 90.19 110 SER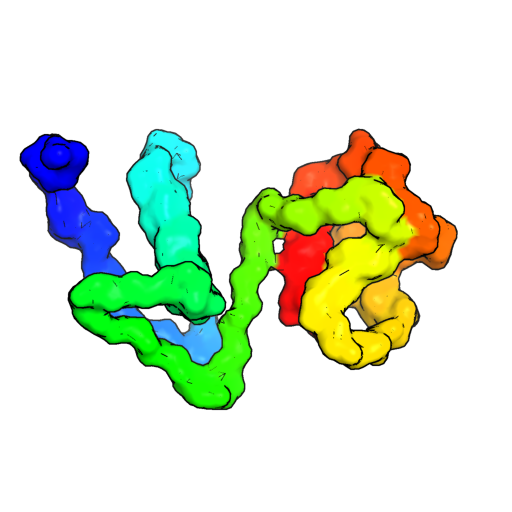 A CA 1
ATOM 812 C C . SER A 1 110 ? -4.652 -1.301 18.499 1.00 90.19 110 SER A C 1
ATOM 814 O O . SER A 1 110 ? -5.842 -1.138 18.238 1.00 90.19 110 SER A O 1
ATOM 816 N N . GLY A 1 111 ? -3.877 -0.303 18.932 1.00 88.44 111 GLY A N 1
ATOM 817 C CA . GLY A 1 111 ? -4.330 1.085 19.037 1.00 88.44 111 GLY A CA 1
ATOM 818 C C . GLY A 1 111 ? -4.694 1.739 17.698 1.00 88.44 111 GLY A C 1
ATOM 819 O O . GLY A 1 111 ? -5.314 2.793 17.713 1.00 88.44 111 GLY A O 1
ATOM 820 N N . CYS A 1 112 ? -4.339 1.134 16.559 1.00 85.56 112 CYS A N 1
ATOM 821 C CA . CYS A 1 112 ? -4.649 1.657 15.226 1.00 85.56 112 CYS A CA 1
ATOM 822 C C . CYS A 1 112 ? -5.871 1.000 14.564 1.00 85.56 112 CYS A C 1
ATOM 824 O O . CYS A 1 112 ? -6.397 1.571 13.615 1.00 85.56 112 CYS A O 1
ATOM 826 N N . TYR A 1 113 ? -6.307 -0.181 15.024 1.00 89.50 113 TYR A N 1
ATOM 827 C CA . TYR A 1 113 ? -7.348 -0.968 14.341 1.00 89.50 113 TYR A CA 1
ATOM 828 C C . TYR A 1 113 ? -8.406 -1.584 15.265 1.00 89.50 113 TYR A C 1
ATOM 830 O O . TYR A 1 113 ? -9.270 -2.314 14.794 1.00 89.50 113 TYR A O 1
ATOM 838 N N . ASN A 1 114 ? -8.373 -1.345 16.581 1.00 90.56 114 ASN A N 1
ATOM 839 C CA . ASN A 1 114 ? -9.503 -1.752 17.418 1.00 90.56 114 ASN A CA 1
ATOM 840 C C . ASN A 1 114 ? -10.788 -1.000 17.002 1.00 90.56 114 ASN A C 1
ATOM 842 O O . ASN A 1 114 ? -10.722 0.040 16.348 1.00 90.56 114 ASN A O 1
ATOM 846 N N . TYR A 1 115 ? -11.956 -1.525 17.384 1.00 86.44 115 TYR A N 1
ATOM 847 C CA . TYR A 1 115 ? -13.242 -0.998 16.910 1.00 86.44 115 TYR A CA 1
ATOM 848 C C . TYR A 1 115 ? -13.414 0.500 17.210 1.00 86.44 115 TYR A C 1
ATOM 850 O O . TYR A 1 115 ? -13.887 1.250 16.370 1.00 86.44 115 TYR A O 1
ATOM 858 N N . GLU A 1 116 ? -12.955 0.973 18.372 1.00 89.00 116 GLU A N 1
ATOM 859 C CA . GLU A 1 116 ? -12.998 2.400 18.719 1.00 89.00 116 GLU A CA 1
ATOM 860 C C . GLU A 1 116 ? -12.014 3.243 17.896 1.00 89.00 116 GLU A C 1
ATOM 862 O O . GLU A 1 116 ? -12.318 4.385 17.554 1.00 89.00 116 GLU A O 1
ATOM 867 N N . ALA A 1 117 ? -10.837 2.703 17.582 1.00 88.19 117 ALA A N 1
ATOM 868 C CA . ALA A 1 117 ? -9.784 3.379 16.838 1.00 88.19 117 ALA A CA 1
ATOM 869 C C . ALA A 1 117 ? -10.152 3.561 15.363 1.00 88.19 117 ALA A C 1
ATOM 871 O O . ALA A 1 117 ? -9.869 4.613 14.794 1.00 88.19 117 ALA A O 1
ATOM 872 N N . LEU A 1 118 ? -10.828 2.579 14.759 1.00 91.81 118 LEU A N 1
ATOM 873 C CA . LEU A 1 118 ? -11.229 2.635 13.351 1.00 91.81 118 LEU A CA 1
ATOM 874 C C . LEU A 1 118 ? -12.047 3.887 13.022 1.00 91.81 118 LEU A C 1
ATOM 876 O O . LEU A 1 118 ? -11.826 4.493 11.978 1.00 91.81 118 LEU A O 1
ATOM 880 N N . PHE A 1 119 ? -12.913 4.330 13.932 1.00 93.19 119 PHE A N 1
ATOM 881 C CA . PHE A 1 119 ? -13.765 5.507 13.729 1.00 93.19 119 PHE A CA 1
ATOM 882 C C . PHE A 1 119 ? -13.170 6.810 14.277 1.00 93.19 119 PHE A C 1
ATOM 884 O O . PHE A 1 119 ? -13.785 7.871 14.162 1.00 93.19 119 PHE A O 1
ATOM 891 N N . GLN A 1 120 ? -11.978 6.766 14.876 1.00 92.75 120 GLN A N 1
ATOM 892 C CA . GLN A 1 120 ? -11.301 7.969 15.348 1.00 92.75 120 GLN A CA 1
ATOM 893 C C . GLN A 1 120 ? -10.466 8.622 14.240 1.00 92.75 120 GLN A C 1
ATOM 895 O O . GLN A 1 120 ? -9.879 7.920 13.414 1.00 92.75 120 GLN A O 1
ATOM 900 N N . PRO A 1 121 ? -10.354 9.965 14.246 1.00 92.50 121 PRO A N 1
ATOM 901 C CA . PRO A 1 121 ? -9.465 10.684 13.346 1.00 92.50 121 PRO A CA 1
ATOM 902 C C . PRO A 1 121 ? -8.019 10.196 13.447 1.00 92.50 121 PRO A C 1
ATOM 904 O O . PRO A 1 121 ? -7.476 10.036 14.547 1.00 92.50 121 PRO A O 1
ATOM 907 N N . ALA A 1 122 ? -7.379 10.019 12.295 1.00 88.69 122 ALA A N 1
ATOM 908 C CA . ALA A 1 122 ? -6.045 9.446 12.199 1.00 88.69 122 ALA A CA 1
ATOM 909 C C . ALA A 1 122 ? -4.987 10.253 12.974 1.00 88.69 122 ALA A C 1
ATOM 911 O O . ALA A 1 122 ? -4.083 9.669 13.571 1.00 88.69 122 ALA A O 1
ATOM 912 N N . ASN A 1 123 ? -5.108 11.582 13.057 1.00 87.81 123 ASN A N 1
ATOM 913 C CA . ASN A 1 123 ? -4.177 12.423 13.825 1.00 87.81 123 ASN A CA 1
ATOM 914 C C . ASN A 1 123 ? -4.148 12.120 15.337 1.00 87.81 123 ASN A C 1
ATOM 916 O O . ASN A 1 123 ? -3.103 12.272 15.980 1.00 87.81 123 ASN A O 1
ATOM 920 N N . LYS A 1 124 ? -5.259 11.646 15.911 1.00 86.19 124 LYS A N 1
ATOM 921 C CA . LYS A 1 124 ? -5.333 11.267 17.330 1.00 86.19 124 LYS A CA 1
ATOM 922 C C . LYS A 1 124 ? -4.594 9.968 17.621 1.00 86.19 124 LYS A C 1
ATOM 924 O O . LYS A 1 124 ? -4.111 9.793 18.732 1.00 86.19 124 LYS A O 1
ATOM 929 N N . LEU A 1 125 ? -4.495 9.083 16.633 1.00 81.50 125 LEU A N 1
ATOM 930 C CA . LEU A 1 125 ? -3.937 7.741 16.794 1.00 81.50 125 LEU A CA 1
ATOM 931 C C . LEU A 1 125 ? -2.490 7.670 16.299 1.00 81.50 125 LEU A C 1
ATOM 933 O O . LEU A 1 125 ? -1.607 7.143 16.973 1.00 81.50 125 LEU A O 1
ATOM 937 N N . LEU A 1 126 ? -2.211 8.288 15.153 1.00 73.56 126 LEU A N 1
ATOM 938 C CA . LEU A 1 126 ? -0.905 8.241 14.495 1.00 73.56 126 LEU A CA 1
ATOM 939 C C . LEU A 1 126 ? 0.134 9.200 15.085 1.00 73.56 126 LEU A C 1
ATOM 941 O O . LEU A 1 126 ? 1.309 9.137 14.711 1.00 73.56 126 LEU A O 1
ATOM 945 N N . SER A 1 127 ? -0.275 10.069 16.011 1.00 75.38 127 SER A N 1
ATOM 946 C CA . SER A 1 127 ? 0.651 10.796 16.886 1.00 75.38 127 SER A CA 1
ATOM 947 C C . SER A 1 127 ? 1.374 9.858 17.860 1.00 75.38 127 SER A C 1
ATOM 949 O O . SER A 1 127 ? 2.499 10.154 18.255 1.00 75.38 127 SER A O 1
ATOM 951 N N . PHE A 1 128 ? 0.776 8.704 18.177 1.00 66.62 128 PHE A N 1
ATOM 952 C CA . PHE A 1 128 ? 1.352 7.675 19.049 1.00 66.62 128 PHE A CA 1
ATOM 953 C C . PHE A 1 128 ? 1.831 6.432 18.290 1.00 66.62 128 PHE A C 1
ATOM 955 O O . PHE A 1 128 ? 2.586 5.631 18.841 1.00 66.62 128 PHE A O 1
ATOM 962 N N . ALA A 1 129 ? 1.408 6.264 17.036 1.00 79.19 129 ALA A N 1
ATOM 963 C CA . ALA A 1 129 ? 1.811 5.137 16.208 1.00 79.19 129 ALA A CA 1
ATOM 964 C C . ALA A 1 129 ? 3.279 5.244 15.774 1.00 79.19 129 ALA A C 1
ATOM 966 O O . ALA A 1 129 ? 3.785 6.321 15.432 1.00 79.19 129 ALA A O 1
ATOM 967 N N . ASN A 1 130 ? 3.956 4.098 15.747 1.00 83.88 130 ASN A N 1
ATOM 968 C CA . ASN A 1 130 ? 5.333 4.022 15.280 1.00 83.88 130 ASN A CA 1
ATOM 969 C C . ASN A 1 130 ? 5.400 4.205 13.742 1.00 83.88 130 ASN A C 1
ATOM 971 O O . ASN A 1 130 ? 4.389 4.235 13.036 1.00 83.88 130 ASN A O 1
ATOM 975 N N . SER A 1 131 ? 6.606 4.367 13.192 1.00 84.69 131 SER A N 1
ATOM 976 C CA . SER A 1 131 ? 6.794 4.527 11.740 1.00 84.69 131 SER A CA 1
ATOM 977 C C . SER A 1 131 ? 6.381 3.291 10.929 1.00 84.69 131 SER A C 1
ATOM 979 O O . SER A 1 131 ? 6.013 3.419 9.759 1.00 84.69 131 SER A O 1
ATOM 981 N N . ILE A 1 132 ? 6.418 2.108 11.546 1.00 88.06 132 ILE A N 1
ATOM 982 C CA . ILE A 1 132 ? 6.018 0.843 10.925 1.00 88.06 132 ILE A CA 1
ATOM 983 C C . ILE A 1 132 ? 4.503 0.829 10.718 1.00 88.06 132 ILE A C 1
ATOM 985 O O . ILE A 1 132 ? 4.061 0.606 9.600 1.00 88.06 132 ILE A O 1
ATOM 989 N N . ASP A 1 133 ? 3.717 1.169 11.739 1.00 89.75 133 ASP A N 1
ATOM 990 C CA . ASP A 1 133 ? 2.255 1.243 11.679 1.00 89.75 133 ASP A CA 1
ATOM 991 C C . ASP A 1 133 ? 1.798 2.186 10.566 1.00 89.75 133 ASP A C 1
ATOM 993 O O . ASP A 1 133 ? 0.905 1.853 9.794 1.00 89.75 133 ASP A O 1
ATOM 997 N N . LYS A 1 134 ? 2.468 3.336 10.413 1.00 88.25 134 LYS A N 1
ATOM 998 C CA . LYS A 1 134 ? 2.200 4.252 9.295 1.00 88.25 134 LYS A CA 1
ATOM 999 C C . LYS A 1 134 ? 2.430 3.566 7.955 1.00 88.25 134 LYS A C 1
ATOM 1001 O O . LYS A 1 134 ? 1.561 3.639 7.100 1.00 88.25 134 LYS A O 1
ATOM 1006 N N . SER A 1 135 ? 3.551 2.865 7.789 1.00 88.38 135 SER A N 1
ATOM 1007 C CA . SER A 1 135 ? 3.872 2.135 6.552 1.00 88.38 135 SER A CA 1
ATOM 1008 C C . SER A 1 135 ? 2.861 1.016 6.266 1.00 88.38 135 SER A C 1
ATOM 1010 O O . SER A 1 135 ? 2.473 0.806 5.117 1.00 88.38 135 SER A O 1
ATOM 1012 N N . LEU A 1 136 ? 2.382 0.337 7.314 1.00 92.25 136 LEU A N 1
ATOM 1013 C CA . LEU A 1 136 ? 1.383 -0.723 7.209 1.00 92.25 136 LEU A CA 1
ATOM 1014 C C . LEU A 1 136 ? 0.027 -0.214 6.712 1.00 92.25 136 LEU A C 1
ATOM 1016 O O . LEU A 1 136 ? -0.673 -0.979 6.060 1.00 92.25 136 LEU A O 1
ATOM 1020 N N . VAL A 1 137 ? -0.326 1.061 6.917 1.00 92.88 137 VAL A N 1
ATOM 1021 C CA . VAL A 1 137 ? -1.561 1.632 6.344 1.00 92.88 137 VAL A CA 1
ATOM 1022 C C . VAL A 1 137 ? -1.574 1.505 4.819 1.00 92.88 137 VAL A C 1
ATOM 1024 O O . VAL A 1 137 ? -2.575 1.081 4.253 1.00 92.88 137 VAL A O 1
ATOM 1027 N N . ALA A 1 138 ? -0.468 1.832 4.141 1.00 91.50 138 ALA A N 1
ATOM 1028 C CA . ALA A 1 138 ? -0.397 1.671 2.687 1.00 91.50 138 ALA A CA 1
ATOM 1029 C C . ALA A 1 138 ? -0.426 0.205 2.253 1.00 91.50 138 ALA A C 1
ATOM 1031 O O . ALA A 1 138 ? -0.967 -0.097 1.193 1.00 91.50 138 ALA A O 1
ATOM 1032 N N . LEU A 1 139 ? 0.143 -0.694 3.058 1.00 92.69 139 LEU A N 1
ATOM 1033 C CA . LEU A 1 139 ? 0.103 -2.120 2.760 1.00 92.69 139 LEU A CA 1
ATOM 1034 C C . LEU A 1 139 ? -1.317 -2.675 2.897 1.00 92.69 139 LEU A C 1
ATOM 1036 O O . LEU A 1 139 ? -1.744 -3.436 2.041 1.00 92.69 139 LEU A O 1
ATOM 1040 N N . VAL A 1 140 ? -2.060 -2.254 3.924 1.00 93.75 140 VAL A N 1
ATOM 1041 C CA . VAL A 1 140 ? -3.474 -2.614 4.082 1.00 93.75 140 VAL A CA 1
ATOM 1042 C C . VAL A 1 140 ? -4.279 -2.121 2.880 1.00 93.75 140 VAL A C 1
ATOM 1044 O O . VAL A 1 140 ? -4.941 -2.935 2.255 1.00 93.75 140 VAL A O 1
ATOM 1047 N N . ARG A 1 141 ? -4.138 -0.851 2.469 1.00 91.25 141 ARG A N 1
ATOM 1048 C CA . ARG A 1 141 ? -4.823 -0.306 1.272 1.00 91.25 141 ARG A CA 1
ATOM 1049 C C . ARG A 1 141 ? -4.585 -1.113 -0.003 1.00 91.25 141 ARG A C 1
ATOM 1051 O O . ARG A 1 141 ? -5.427 -1.115 -0.884 1.00 91.25 141 ARG A O 1
ATOM 1058 N N . ALA A 1 142 ? -3.404 -1.711 -0.134 1.00 90.25 142 ALA A N 1
ATOM 1059 C CA . ALA A 1 142 ? -3.045 -2.511 -1.296 1.00 90.25 142 ALA A CA 1
ATOM 1060 C C . ALA A 1 142 ? -3.598 -3.944 -1.232 1.00 90.25 142 ALA A C 1
ATOM 1062 O O . ALA A 1 142 ? -3.597 -4.628 -2.244 1.00 90.25 142 ALA A O 1
ATOM 1063 N N . LEU A 1 143 ? -3.993 -4.434 -0.058 1.00 90.38 143 LEU A N 1
ATOM 1064 C CA . LEU A 1 143 ? -4.401 -5.828 0.142 1.00 90.38 143 LEU A CA 1
ATOM 1065 C C . LEU A 1 143 ? -5.904 -6.003 0.373 1.00 90.38 143 LEU A C 1
ATOM 1067 O O . LEU A 1 143 ? -6.382 -7.135 0.295 1.00 90.38 143 LEU A O 1
ATOM 1071 N N . VAL A 1 144 ? -6.605 -4.918 0.697 1.00 87.62 144 VAL A N 1
ATOM 1072 C CA . VAL A 1 144 ? -8.070 -4.853 0.747 1.00 87.62 144 VAL A CA 1
ATOM 1073 C C . VAL A 1 144 ? -8.601 -4.592 -0.657 1.00 87.62 144 VAL A C 1
ATOM 1075 O O . VAL A 1 144 ? -9.639 -5.193 -1.001 1.00 87.62 144 VAL A O 1
#

Sequence (144 aa):
DFFASAGRKEDFFAILDASIELGQLYGLPVDDADPVKVIGISILCDLLGGLRFPLHGVVLIPPHVNVMVVPRNPGILEMASMLENLTCGLEEACDEADIVALCKALGMSSGCYNYEALFQPANKLLSFANSIDKSLVALVRALV

Secondary structure (DSSP, 8-state):
-TTSS-S-TTTTT--SS-PPPTT--------TT-HHHHHHHHHHHHHHTTSS--SSS-----TT-------SS----TTSBHHHHHSTT-SSPPPHHHHHHHHHHTT--GGGTSHHHHTSBHHHHHTTS-HHHHHHHHHHHHH-

Radius of gyration: 18.52 Å; chains: 1; bounding box: 48×35×43 Å

Foldseek 3Di:
DVPPPDPPPPVLPPVVPDDDDPPDDDDDDDDPVDVSRVVSVVVVLCCQQVVDADPDDHDDDPPPDDDADQDLADDFPQQAALLCLLQPPDPDDDDLVVLLVLCVVLVADCLCRPPVRRRDGNNVRVVPGDSVNNSVSSVSNRVD

pLDDT: mean 81.98, std 15.83, range [33.88, 96.12]

Organism: NCBI:txid156173